Protein AF-A0A4C1UXS0-F1 (afdb_monomer)

Solvent-accessible surface area (backbone atoms only — not comparable to full-atom values): 10116 Å² total; per-residue (Å²): 143,83,84,87,80,88,80,84,86,78,86,83,87,88,88,88,83,85,88,85,91,78,88,80,81,78,73,78,75,72,73,76,76,68,71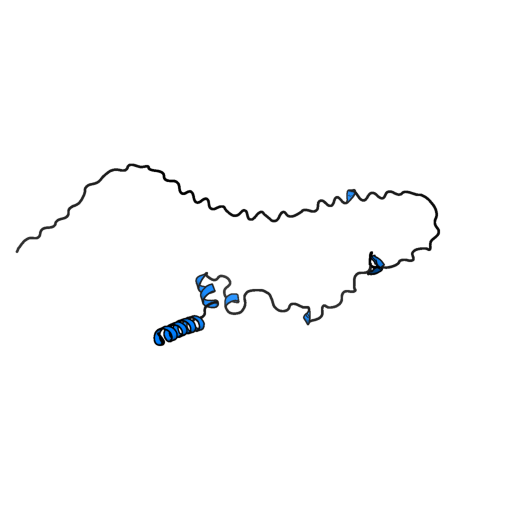,77,74,78,80,75,78,83,75,65,78,81,73,78,66,84,80,84,77,89,77,81,92,76,98,72,72,85,79,75,78,68,61,53,49,75,45,98,86,70,46,78,42,66,70,64,75,79,78,91,66,83,78,54,72,92,77,52,84,80,76,80,88,72,72,61,71,76,62,52,76,45,93,75,67,55,75,66,61,53,46,46,73,76,56,38,68,70,57,54,51,50,52,50,54,56,50,51,58,58,59,75,76,107

Radius of gyration: 40.12 Å; Cα contacts (8 Å, |Δi|>4): 25; chains: 1; bounding box: 80×56×113 Å

Sequence (138 aa):
MKFGIFMTDASDSESEGIEDTAQENILEEVGDISDCESIHSEHNSASEIEESDDSSDAESAEDTSSNSFYGKNRFKWSKTPPHPSRTRQHNIIEERTGLKGPALSKNEMSPVETWELLLTDDIIQLIIFAKDWKIILT

Secondary structure (DSSP, 8-state):
--------------------------------------------GGG--------------------EEE-TTSPEEESSPPP-PPPPGGGS--SPSS--THHHH-SS--HHHHHHHHS-HHHHHHHHHHHHHHHHT-

Foldseek 3Di:
DDDDDDDDDDDDDDDDDDDDDDDPPPPPPPPPPPPPPPPPPPPPPPPPDDPPDDDDDDDDDDPPPPQWDADPVRDTGGVDDPDDDDDDPVRDPPDDPDDDDPRVVDPDDDPVVVVCVVCPPVNVVVVVVVVVVVVVVD

Structure (mmCIF, N/CA/C/O backbone):
data_AF-A0A4C1UXS0-F1
#
_entry.id   AF-A0A4C1UXS0-F1
#
loop_
_atom_site.group_PDB
_atom_site.id
_atom_site.type_symbol
_atom_site.label_atom_id
_atom_site.label_alt_id
_atom_site.label_comp_id
_atom_site.label_asym_id
_atom_site.label_entity_id
_atom_site.label_seq_id
_atom_site.pdbx_PDB_ins_code
_atom_site.Cartn_x
_atom_site.Cartn_y
_atom_site.Cartn_z
_atom_site.occupancy
_atom_site.B_iso_or_equiv
_atom_site.auth_seq_id
_atom_site.auth_comp_id
_atom_site.auth_asym_id
_atom_site.auth_atom_id
_atom_site.pdbx_PDB_model_num
ATOM 1 N N . MET A 1 1 ? -24.865 33.017 71.416 1.00 44.03 1 MET A N 1
ATOM 2 C CA . MET A 1 1 ? -23.693 32.914 72.316 1.00 44.03 1 MET A CA 1
ATOM 3 C C . MET A 1 1 ? -23.417 31.449 72.637 1.00 44.03 1 MET A C 1
ATOM 5 O O . MET A 1 1 ? -24.193 30.891 73.398 1.00 44.03 1 MET A O 1
ATOM 9 N N . LYS A 1 2 ? -22.364 30.853 72.056 1.00 40.53 2 LYS A N 1
ATOM 10 C CA . LYS A 1 2 ? -21.443 29.836 72.630 1.00 40.53 2 LYS A CA 1
ATOM 11 C C . LYS A 1 2 ? -20.502 29.401 71.484 1.00 40.53 2 LYS A C 1
ATOM 13 O O . LYS A 1 2 ? -20.969 28.805 70.527 1.00 40.53 2 LYS A O 1
ATOM 18 N N . PHE A 1 3 ? -19.380 30.104 71.339 1.00 36.97 3 PHE A N 1
ATOM 19 C CA . PHE A 1 3 ? -18.002 29.615 71.529 1.00 36.97 3 PHE A CA 1
ATOM 20 C C . PHE A 1 3 ? -17.574 28.513 70.555 1.00 36.97 3 PHE A C 1
ATOM 22 O O . PHE A 1 3 ? -18.007 27.371 70.662 1.00 36.97 3 PHE A O 1
ATOM 29 N N . GLY A 1 4 ? -16.698 28.900 69.625 1.00 40.00 4 GLY A N 1
ATOM 30 C CA . GLY A 1 4 ? -15.944 27.986 68.783 1.00 40.00 4 GLY A CA 1
ATOM 31 C C . GLY A 1 4 ? -14.753 27.375 69.513 1.00 40.00 4 GLY A C 1
ATOM 32 O O . GLY A 1 4 ? -14.320 27.881 70.547 1.00 40.00 4 GLY A O 1
ATOM 33 N N . ILE A 1 5 ? -14.213 26.318 68.914 1.00 51.06 5 ILE A N 1
ATOM 34 C CA . ILE A 1 5 ? -12.840 25.866 69.110 1.00 51.06 5 ILE A CA 1
ATOM 35 C C . ILE A 1 5 ? -12.311 25.514 67.719 1.00 51.06 5 ILE A C 1
ATOM 37 O O . ILE A 1 5 ? -12.784 24.581 67.075 1.00 51.06 5 ILE A O 1
ATOM 41 N N . PHE A 1 6 ? -11.365 26.328 67.259 1.00 45.00 6 PHE A N 1
ATOM 42 C CA . PHE A 1 6 ? -10.396 25.961 66.240 1.00 45.00 6 PHE A CA 1
ATOM 43 C C . PHE A 1 6 ? -9.445 24.934 66.862 1.00 45.00 6 PHE A C 1
ATOM 45 O O . PHE A 1 6 ? -8.912 25.187 67.940 1.00 45.00 6 PHE A O 1
ATOM 52 N N . MET A 1 7 ? -9.194 23.819 66.183 1.00 48.03 7 MET A N 1
ATOM 53 C CA . MET A 1 7 ? -7.942 23.087 66.357 1.00 48.03 7 MET A CA 1
ATOM 54 C C . MET A 1 7 ? -7.275 22.960 64.996 1.00 48.03 7 MET A C 1
ATOM 56 O O . MET A 1 7 ? -7.528 22.044 64.224 1.00 48.03 7 MET A O 1
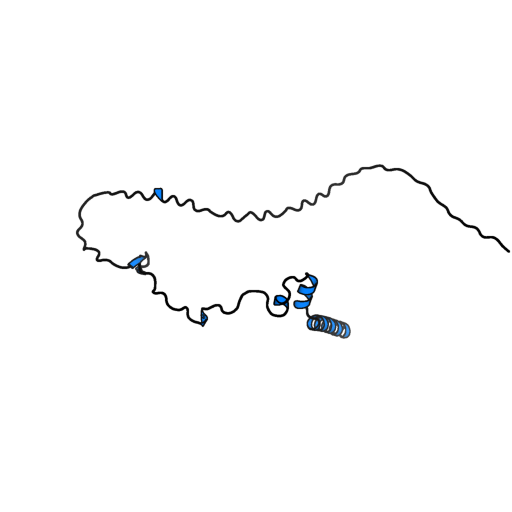ATOM 60 N N . THR A 1 8 ? -6.461 23.967 64.703 1.00 47.84 8 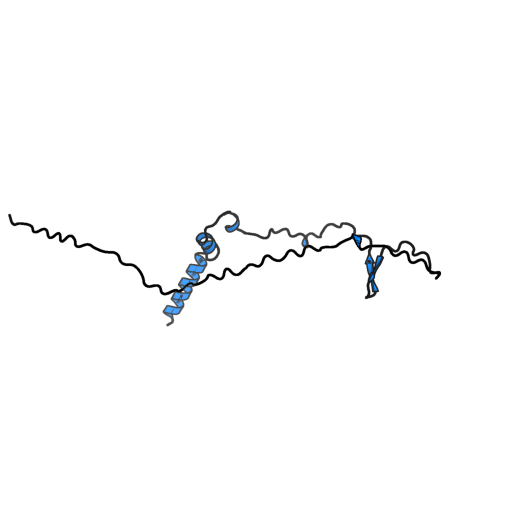THR A N 1
ATOM 61 C CA . THR A 1 8 ? -5.230 23.803 63.940 1.00 47.84 8 THR A CA 1
ATOM 62 C C . THR A 1 8 ? -4.245 23.053 64.828 1.00 47.84 8 THR A C 1
ATOM 64 O O . THR A 1 8 ? -3.895 23.571 65.888 1.00 47.84 8 THR A O 1
ATOM 67 N N . ASP A 1 9 ? -3.796 21.880 64.399 1.00 50.66 9 ASP A N 1
ATOM 68 C CA . ASP A 1 9 ? -2.495 21.364 64.810 1.00 50.66 9 ASP A CA 1
ATOM 69 C C . ASP A 1 9 ? -1.610 21.391 63.569 1.00 50.66 9 ASP A C 1
ATOM 71 O O . ASP A 1 9 ? -1.881 20.735 62.562 1.00 50.66 9 ASP A O 1
ATOM 75 N N . ALA A 1 10 ? -0.649 22.302 63.610 1.00 55.66 10 ALA A N 1
ATOM 76 C CA . ALA A 1 10 ? 0.395 22.452 62.624 1.00 55.66 10 ALA A CA 1
ATOM 77 C C . ALA A 1 10 ? 1.695 21.970 63.263 1.00 55.66 10 ALA A C 1
ATOM 79 O O . ALA A 1 10 ? 1.944 22.279 64.425 1.00 55.66 10 ALA A O 1
ATOM 80 N N . SER A 1 11 ? 2.528 21.351 62.426 1.00 51.41 11 SER A N 1
ATOM 81 C CA . SER A 1 11 ? 3.964 21.120 62.612 1.00 51.41 11 SER A CA 1
ATOM 82 C C . SER A 1 11 ? 4.398 20.104 63.669 1.00 51.41 11 SER A C 1
ATOM 84 O O . SER A 1 11 ? 4.343 20.374 64.861 1.00 51.41 11 SER A O 1
ATOM 86 N N . ASP A 1 12 ? 5.093 19.062 63.200 1.00 51.00 12 ASP A N 1
ATOM 87 C CA . ASP A 1 12 ? 6.548 19.100 63.374 1.00 51.00 12 ASP A CA 1
ATOM 88 C C . ASP A 1 12 ? 7.298 18.528 62.157 1.00 51.00 12 ASP A C 1
ATOM 90 O O . ASP A 1 12 ? 6.910 17.516 61.572 1.00 51.00 12 ASP A O 1
ATOM 94 N N . SER A 1 13 ? 8.329 19.267 61.763 1.00 56.66 13 SER A N 1
ATOM 95 C CA . SER A 1 13 ? 9.370 18.947 60.774 1.00 56.66 13 SER A CA 1
ATOM 96 C C . SER A 1 13 ? 10.383 18.009 61.486 1.00 56.66 13 SER A C 1
ATOM 98 O O . SER A 1 13 ? 10.317 17.884 62.696 1.00 56.66 13 SER A O 1
ATOM 100 N N . GLU A 1 14 ? 11.297 17.220 60.912 1.00 41.88 14 GLU A N 1
ATOM 101 C CA . GLU A 1 14 ? 12.403 17.550 60.014 1.00 41.88 14 GLU A CA 1
ATOM 102 C C . GLU A 1 14 ? 13.306 16.306 59.766 1.00 41.88 14 GLU A C 1
ATOM 104 O O . GLU A 1 14 ? 13.419 15.414 60.607 1.00 41.88 14 GLU A O 1
ATOM 109 N N . SER A 1 15 ? 14.044 16.356 58.649 1.00 54.81 15 SER A N 1
ATOM 110 C CA . SER A 1 15 ? 15.391 15.800 58.387 1.00 54.81 15 SER A CA 1
ATOM 111 C C . SER A 1 15 ? 15.563 14.622 57.403 1.00 54.81 15 SER A C 1
ATOM 113 O O . SER A 1 15 ? 15.027 13.526 57.536 1.00 54.81 15 SER A O 1
ATOM 115 N N . GLU A 1 16 ? 16.371 14.959 56.395 1.00 52.00 16 GLU A N 1
ATOM 116 C CA . GLU A 1 16 ? 16.938 14.225 55.263 1.00 52.00 16 GLU A CA 1
ATOM 117 C C . GLU A 1 16 ? 17.968 13.159 55.681 1.00 52.00 16 GLU A C 1
ATOM 119 O O . GLU A 1 16 ? 18.695 13.348 56.658 1.00 52.00 16 GLU A O 1
ATOM 124 N N . GLY A 1 17 ? 18.125 12.093 54.883 1.00 37.06 17 GLY A N 1
ATOM 125 C CA . GLY A 1 17 ? 19.168 11.085 55.117 1.00 37.06 17 GLY A CA 1
ATOM 126 C C . GLY A 1 17 ? 19.156 9.883 54.168 1.00 37.06 17 GLY A C 1
ATOM 127 O O . GLY A 1 17 ? 18.782 8.790 54.565 1.00 37.06 17 GLY A O 1
ATOM 128 N N . ILE A 1 18 ? 19.542 10.148 52.921 1.00 48.75 18 ILE A N 1
ATOM 129 C CA . ILE A 1 18 ? 20.125 9.303 51.856 1.00 48.75 18 ILE A CA 1
ATOM 130 C C . ILE A 1 18 ? 20.552 7.847 52.175 1.00 48.75 18 ILE A C 1
ATOM 132 O O . ILE A 1 18 ? 21.203 7.580 53.180 1.00 48.75 18 ILE A O 1
ATOM 136 N N . GLU A 1 19 ? 20.361 7.014 51.138 1.00 43.66 19 GLU A N 1
ATOM 137 C CA . GLU A 1 19 ? 21.187 5.866 50.704 1.00 43.66 19 GLU A CA 1
ATOM 138 C C . GLU A 1 19 ? 20.799 4.462 51.215 1.00 43.66 19 GLU A C 1
ATOM 140 O O . GLU A 1 19 ? 21.225 4.021 52.274 1.00 43.66 19 GLU A O 1
ATOM 145 N N . ASP A 1 20 ? 20.079 3.702 50.375 1.00 40.88 20 ASP A N 1
ATOM 146 C CA . ASP A 1 20 ? 20.573 2.365 50.025 1.00 40.88 20 ASP A CA 1
ATOM 147 C C . ASP A 1 20 ? 20.205 1.976 48.582 1.00 40.88 20 ASP A C 1
ATOM 149 O O . ASP A 1 20 ? 19.050 1.939 48.153 1.00 40.88 20 ASP A O 1
ATOM 153 N N . THR A 1 21 ? 21.267 1.748 47.830 1.00 48.84 21 THR A N 1
ATOM 154 C CA . THR A 1 21 ? 21.370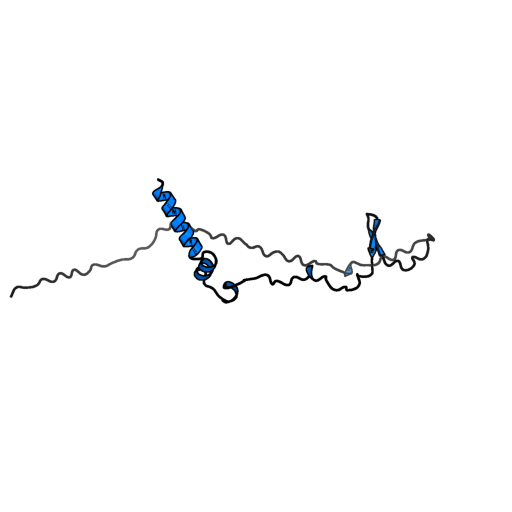 1.266 46.460 1.00 48.84 21 THR A CA 1
ATOM 155 C C . THR A 1 21 ? 20.966 -0.203 46.338 1.00 48.84 21 THR A C 1
ATOM 157 O O . THR A 1 21 ? 21.677 -1.084 46.811 1.00 48.84 21 THR A O 1
ATOM 160 N N . ALA A 1 22 ? 19.925 -0.496 45.561 1.00 45.59 22 ALA A N 1
ATOM 161 C CA . ALA A 1 22 ? 19.759 -1.795 44.914 1.00 45.59 22 ALA A CA 1
ATOM 162 C C . ALA A 1 22 ? 19.520 -1.555 43.424 1.00 45.59 22 ALA A C 1
ATOM 164 O O . ALA A 1 22 ? 18.587 -0.876 43.008 1.00 45.59 22 ALA A O 1
ATOM 165 N N . GLN A 1 23 ? 20.479 -2.035 42.648 1.00 52.59 23 GLN A N 1
ATOM 166 C CA . GLN A 1 23 ? 20.684 -1.750 41.246 1.00 52.59 23 GLN A CA 1
ATOM 167 C C . GLN A 1 23 ? 19.794 -2.666 40.418 1.00 52.59 23 GLN A C 1
ATOM 169 O O . GLN A 1 23 ? 20.004 -3.874 40.413 1.00 52.59 23 GLN A O 1
ATOM 174 N N . GLU A 1 24 ? 18.871 -2.091 39.660 1.00 43.91 24 GLU A N 1
ATOM 175 C CA . GLU A 1 24 ? 18.212 -2.783 38.553 1.00 43.91 24 GLU A CA 1
ATOM 176 C C . GLU A 1 24 ? 18.377 -1.907 37.317 1.00 43.91 24 GLU A C 1
ATOM 178 O O . GLU A 1 24 ? 17.473 -1.235 36.829 1.00 43.91 24 GLU A O 1
ATOM 183 N N . ASN A 1 25 ? 19.635 -1.859 36.881 1.00 50.91 25 ASN A N 1
ATOM 184 C CA . ASN A 1 25 ? 20.078 -1.269 35.632 1.00 50.91 25 ASN A CA 1
ATOM 185 C C . ASN A 1 25 ? 19.529 -2.157 34.502 1.00 50.91 25 ASN A C 1
ATOM 187 O O . ASN A 1 25 ? 20.215 -3.063 34.027 1.00 50.91 25 ASN A O 1
ATOM 191 N N . ILE A 1 26 ? 18.268 -1.958 34.109 1.00 52.25 26 ILE A N 1
ATOM 192 C CA . ILE A 1 26 ? 17.771 -2.488 32.837 1.00 52.25 26 ILE A CA 1
ATOM 193 C C . ILE A 1 26 ? 18.426 -1.629 31.762 1.00 52.25 26 ILE A C 1
ATOM 195 O O . ILE A 1 26 ? 17.934 -0.578 31.363 1.00 52.25 26 ILE A O 1
ATOM 199 N N . LEU A 1 27 ? 19.620 -2.076 31.388 1.00 50.09 27 LEU A N 1
ATOM 200 C CA . LEU A 1 27 ? 20.316 -1.708 30.177 1.00 50.09 27 LEU A CA 1
ATOM 201 C C . LEU A 1 27 ? 19.332 -1.959 29.028 1.00 50.09 27 LEU A C 1
ATOM 203 O O . LEU A 1 27 ? 19.095 -3.109 28.661 1.00 50.09 27 LEU A O 1
ATOM 207 N N . GLU A 1 28 ? 18.716 -0.902 28.495 1.00 57.84 28 GLU A N 1
ATOM 208 C CA . GLU A 1 28 ? 18.176 -0.969 27.143 1.00 57.84 28 GLU A CA 1
ATOM 209 C C . GLU A 1 28 ? 19.380 -1.219 26.238 1.00 57.84 28 GLU A C 1
ATOM 211 O O . GLU A 1 28 ? 20.138 -0.315 25.885 1.00 57.84 28 GLU A O 1
ATOM 216 N N . GLU A 1 29 ? 19.597 -2.495 25.938 1.00 55.47 29 GLU A N 1
ATOM 217 C CA . GLU A 1 29 ? 20.338 -2.937 24.775 1.00 55.47 29 GLU A CA 1
ATOM 218 C C . GLU A 1 29 ? 19.597 -2.350 23.574 1.00 55.47 29 GLU A C 1
ATOM 220 O O . GLU A 1 29 ? 18.657 -2.930 23.031 1.00 55.47 29 GLU A O 1
ATOM 225 N N . VAL A 1 30 ? 19.972 -1.117 23.228 1.00 58.62 30 VAL A N 1
ATOM 226 C CA . VAL A 1 30 ? 19.781 -0.550 21.903 1.00 58.62 30 VAL A CA 1
ATOM 227 C C . VAL A 1 30 ? 20.347 -1.587 20.956 1.00 58.62 30 VAL A C 1
ATOM 229 O O . VAL A 1 30 ? 21.561 -1.719 20.821 1.00 58.62 30 VAL A O 1
ATOM 232 N N . GLY A 1 31 ? 19.444 -2.385 20.387 1.00 52.25 31 GLY A N 1
ATOM 233 C CA . GLY A 1 31 ? 19.754 -3.270 19.289 1.00 52.25 31 GLY A CA 1
ATOM 234 C C . GLY A 1 31 ? 20.430 -2.411 18.243 1.00 52.25 31 GLY A C 1
ATOM 235 O O . GLY A 1 31 ? 19.789 -1.552 17.637 1.00 52.25 31 GLY A O 1
ATOM 236 N N . ASP A 1 32 ? 21.738 -2.601 18.139 1.00 56.91 32 ASP A N 1
ATOM 237 C CA . ASP A 1 32 ? 22.594 -2.023 17.130 1.00 56.91 32 ASP A CA 1
ATOM 238 C C . ASP A 1 32 ? 21.950 -2.382 15.793 1.00 56.91 32 ASP A C 1
ATOM 240 O O . ASP A 1 32 ? 22.025 -3.522 15.324 1.00 56.91 32 ASP A O 1
ATOM 244 N N . ILE A 1 33 ? 21.210 -1.434 15.215 1.00 63.34 33 ILE A N 1
ATOM 245 C CA . ILE A 1 33 ? 20.845 -1.483 13.808 1.00 63.34 33 ILE A CA 1
ATOM 246 C C . ILE A 1 33 ? 22.142 -1.231 13.059 1.00 63.34 33 ILE A C 1
ATOM 248 O O . ILE A 1 33 ? 22.371 -0.140 12.554 1.00 63.34 33 ILE A O 1
ATOM 252 N N . SER A 1 34 ? 22.999 -2.254 13.078 1.00 63.84 34 SER A N 1
ATOM 253 C CA . SER A 1 34 ? 24.261 -2.321 12.374 1.00 63.84 34 SER A CA 1
ATOM 254 C C . SER A 1 34 ? 23.977 -1.832 10.969 1.00 63.84 34 SER A C 1
ATOM 256 O O . SER A 1 34 ? 23.247 -2.480 10.207 1.00 63.84 34 SER A O 1
ATOM 258 N N . ASP A 1 35 ? 24.451 -0.614 10.704 1.00 63.72 35 ASP A N 1
ATOM 259 C CA . ASP A 1 35 ? 24.352 0.035 9.416 1.00 63.72 35 ASP A CA 1
ATOM 260 C C . ASP A 1 35 ? 24.764 -1.009 8.388 1.00 63.72 35 ASP A C 1
ATOM 262 O O . ASP A 1 35 ? 25.876 -1.533 8.443 1.00 63.72 35 ASP A O 1
ATOM 266 N N . CYS A 1 36 ? 23.824 -1.374 7.513 1.00 63.81 36 CYS A N 1
ATOM 267 C CA . CYS A 1 36 ? 24.075 -2.235 6.371 1.00 63.81 36 CYS A CA 1
ATOM 268 C C . CYS A 1 36 ? 25.352 -1.727 5.709 1.00 63.81 36 CYS A C 1
ATOM 270 O O . CYS A 1 36 ? 25.320 -0.678 5.061 1.00 63.81 36 CYS A O 1
ATOM 272 N N . GLU A 1 37 ? 26.465 -2.435 5.911 1.00 65.75 37 GLU A N 1
ATOM 273 C CA . GLU A 1 37 ? 27.748 -2.005 5.389 1.00 65.75 37 GLU A CA 1
ATOM 274 C C . GLU A 1 37 ? 27.583 -1.850 3.878 1.00 65.75 37 GLU A C 1
ATOM 276 O O . GLU A 1 37 ? 27.332 -2.812 3.146 1.00 65.75 37 GLU A O 1
ATOM 281 N N . SER A 1 38 ? 27.633 -0.600 3.411 1.00 69.31 38 SER A N 1
ATOM 282 C CA . SER A 1 38 ? 27.704 -0.295 1.993 1.00 69.31 38 SER A CA 1
ATOM 283 C C . SER A 1 38 ? 29.018 -0.888 1.522 1.00 69.31 38 SER A C 1
ATOM 285 O O . SER A 1 38 ? 30.080 -0.297 1.721 1.00 69.31 38 SER A O 1
ATOM 287 N N . ILE A 1 39 ? 28.951 -2.088 0.945 1.00 69.38 39 ILE A N 1
ATOM 288 C CA . ILE A 1 39 ? 30.075 -2.706 0.256 1.00 69.38 39 ILE A CA 1
ATOM 289 C C . ILE A 1 39 ? 30.430 -1.822 -0.940 1.00 69.38 39 ILE A C 1
ATOM 291 O O . ILE A 1 39 ? 29.960 -2.004 -2.063 1.00 69.38 39 ILE A O 1
ATOM 295 N N . HIS A 1 40 ? 31.257 -0.812 -0.687 1.00 70.31 40 HIS A N 1
ATOM 296 C CA . HIS A 1 40 ? 31.935 -0.069 -1.726 1.00 70.31 40 HIS A CA 1
ATOM 297 C C . HIS A 1 40 ? 32.844 -1.061 -2.443 1.00 70.31 40 HIS A C 1
ATOM 299 O O . HIS A 1 40 ? 33.890 -1.455 -1.940 1.00 70.31 40 HIS A O 1
ATOM 305 N N . SER A 1 41 ? 32.395 -1.519 -3.609 1.00 70.12 41 SER A N 1
ATOM 306 C CA . SER A 1 41 ? 33.205 -2.332 -4.502 1.00 70.12 41 SER A CA 1
ATOM 307 C C . SER A 1 41 ? 34.443 -1.525 -4.887 1.00 70.12 41 SER A C 1
ATOM 309 O O . SER A 1 41 ? 34.363 -0.644 -5.743 1.00 70.12 41 SER A O 1
ATOM 311 N N . GLU A 1 42 ? 35.589 -1.843 -4.288 1.00 69.12 42 GLU A N 1
ATOM 312 C CA . GLU A 1 42 ? 36.909 -1.362 -4.702 1.00 69.12 42 GLU A CA 1
ATOM 313 C C . GLU A 1 42 ? 37.311 -2.049 -6.014 1.00 69.12 42 GLU A C 1
ATOM 315 O O . GLU A 1 42 ? 38.259 -2.828 -6.094 1.00 69.12 42 GLU A O 1
ATOM 320 N N . HIS A 1 43 ? 36.539 -1.814 -7.075 1.00 74.56 43 HIS A N 1
ATOM 321 C CA . HIS A 1 43 ? 36.920 -2.270 -8.398 1.00 74.56 43 HIS A CA 1
ATOM 322 C C . HIS A 1 43 ? 38.074 -1.383 -8.876 1.00 74.56 43 HIS A C 1
ATOM 324 O O . HIS A 1 43 ? 37.867 -0.285 -9.388 1.00 74.56 43 HIS A O 1
ATOM 330 N N . ASN A 1 44 ? 39.306 -1.853 -8.685 1.00 71.50 44 ASN A N 1
ATOM 331 C CA . ASN A 1 44 ? 40.482 -1.219 -9.257 1.00 71.50 44 ASN A CA 1
ATOM 332 C C . ASN A 1 44 ? 40.601 -1.597 -10.743 1.00 71.50 44 ASN A C 1
ATOM 334 O O 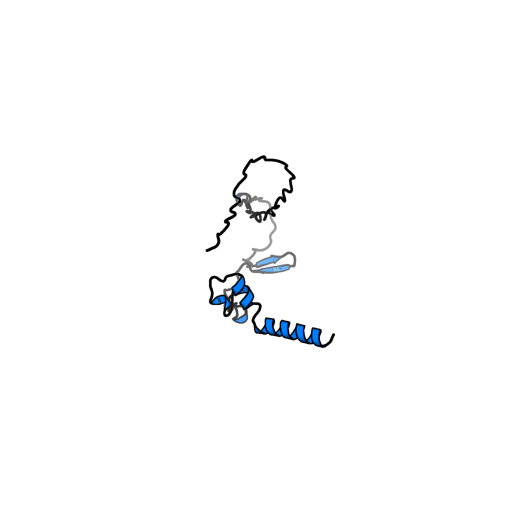. ASN A 1 44 ? 41.215 -2.607 -11.088 1.00 71.50 44 ASN A O 1
ATOM 338 N N . SER A 1 45 ? 40.029 -0.773 -11.625 1.00 65.00 45 SER A N 1
ATOM 339 C CA . SER A 1 45 ? 40.118 -0.939 -13.086 1.00 65.00 45 SER A CA 1
ATOM 340 C C . SER A 1 45 ? 41.548 -0.858 -13.643 1.00 65.00 45 SER A C 1
ATOM 342 O O . SER A 1 45 ? 41.748 -1.069 -14.831 1.00 65.00 45 SER A O 1
ATOM 344 N N . ALA A 1 46 ? 42.561 -0.562 -12.820 1.00 65.94 46 ALA A N 1
ATOM 345 C CA . ALA A 1 46 ? 43.951 -0.506 -13.265 1.00 65.94 46 ALA A CA 1
ATOM 346 C C . ALA A 1 46 ? 44.614 -1.887 -13.429 1.00 65.94 46 ALA A C 1
ATOM 348 O O . ALA A 1 46 ? 45.734 -1.950 -13.927 1.00 65.94 46 ALA A O 1
ATOM 349 N N . SER A 1 47 ? 43.969 -2.984 -13.007 1.00 59.66 47 SER A N 1
ATOM 350 C CA . SER A 1 47 ? 44.539 -4.335 -13.151 1.00 59.66 47 SER A CA 1
ATOM 351 C C . SER A 1 47 ? 44.250 -4.989 -14.508 1.00 59.66 47 SER A C 1
ATOM 353 O O . SER A 1 47 ? 44.702 -6.110 -14.744 1.00 59.66 47 SER A O 1
ATOM 355 N N . GLU A 1 48 ? 43.526 -4.310 -15.401 1.00 59.16 48 GLU A N 1
ATOM 356 C CA . GLU A 1 48 ? 43.321 -4.740 -16.787 1.00 59.16 48 GLU A CA 1
ATOM 357 C C . GLU A 1 48 ? 44.563 -4.379 -17.615 1.00 59.16 48 GLU A C 1
ATOM 359 O O . GLU A 1 48 ? 44.555 -3.466 -18.438 1.00 59.16 48 GLU A O 1
ATOM 364 N N . ILE A 1 49 ? 45.682 -5.050 -17.335 1.00 62.06 49 ILE A N 1
ATOM 365 C CA . ILE A 1 49 ? 46.847 -5.007 -18.213 1.00 62.06 49 ILE A CA 1
ATOM 366 C C . ILE A 1 49 ? 46.678 -6.075 -19.290 1.00 62.06 49 ILE A C 1
ATOM 368 O O . ILE A 1 49 ? 46.558 -7.263 -18.997 1.00 62.06 49 ILE A O 1
ATOM 372 N N . GLU A 1 50 ? 46.638 -5.632 -20.543 1.00 62.12 50 GLU A N 1
ATOM 373 C CA . GLU A 1 50 ? 46.711 -6.519 -21.696 1.00 62.12 50 GLU A CA 1
ATOM 374 C C . GLU A 1 50 ? 48.119 -7.115 -21.766 1.00 62.12 50 GLU A C 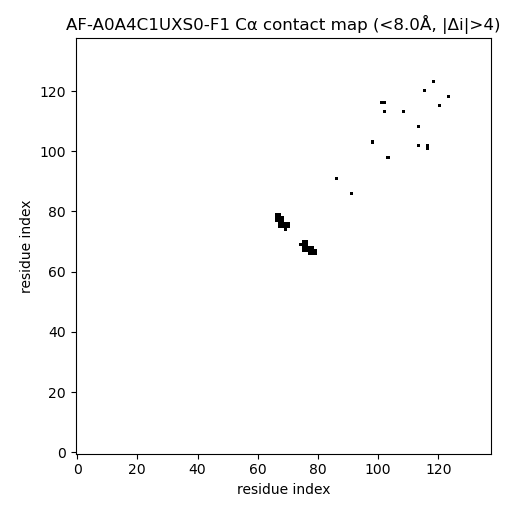1
ATOM 376 O O . GLU A 1 50 ? 49.088 -6.447 -22.137 1.00 62.12 50 GLU A O 1
ATOM 381 N N . GLU A 1 51 ? 48.238 -8.384 -21.386 1.00 52.69 51 GLU A N 1
ATOM 382 C CA . GLU A 1 51 ? 49.389 -9.197 -21.750 1.00 52.69 51 GLU A CA 1
ATOM 383 C C . GLU A 1 51 ? 49.237 -9.575 -23.227 1.00 52.69 51 GLU A C 1
ATOM 385 O O . GLU A 1 51 ? 48.573 -10.540 -23.600 1.00 52.69 51 GLU A O 1
ATOM 390 N N . SER A 1 52 ? 49.823 -8.739 -24.083 1.00 62.00 52 SER A N 1
ATOM 391 C CA . SER A 1 52 ? 50.144 -9.084 -25.463 1.00 62.00 52 SER A CA 1
ATOM 392 C C . SER A 1 52 ? 51.196 -10.196 -25.446 1.00 62.00 52 SER A C 1
ATOM 394 O O . SER A 1 52 ? 52.393 -9.906 -25.507 1.00 62.00 52 SER A O 1
ATOM 396 N N . ASP A 1 53 ? 50.757 -11.452 -25.373 1.00 49.16 53 ASP A N 1
ATOM 397 C CA . ASP A 1 53 ? 51.598 -12.599 -25.713 1.00 49.16 53 ASP A CA 1
ATOM 398 C C . ASP A 1 53 ? 51.371 -12.971 -27.184 1.00 49.16 53 ASP A C 1
ATOM 400 O O . ASP A 1 53 ? 50.375 -13.583 -27.578 1.00 49.16 53 ASP A O 1
ATOM 404 N N . ASP A 1 54 ? 52.297 -12.500 -28.012 1.00 60.25 54 ASP A N 1
ATOM 405 C CA . ASP A 1 54 ? 52.470 -12.905 -29.399 1.00 60.25 54 ASP A CA 1
ATOM 406 C C . ASP A 1 54 ? 53.067 -14.317 -29.429 1.00 60.25 54 ASP A C 1
ATOM 408 O O . ASP A 1 54 ? 54.270 -14.491 -29.229 1.00 60.25 54 ASP A O 1
ATOM 412 N N . SER A 1 55 ? 52.250 -15.336 -29.717 1.00 49.88 55 SER A N 1
ATOM 413 C CA . SER A 1 55 ? 52.774 -16.526 -30.392 1.00 49.88 55 SER A CA 1
ATOM 414 C C . SER A 1 55 ? 51.742 -17.302 -31.226 1.00 49.88 55 SER A C 1
ATOM 416 O O . SER A 1 55 ? 50.846 -17.984 -30.736 1.00 49.88 55 SER A O 1
ATOM 418 N N . SER A 1 56 ? 52.003 -17.262 -32.535 1.00 48.19 56 SER A N 1
ATOM 419 C CA . SER A 1 56 ? 51.848 -18.333 -33.532 1.00 48.19 56 SER A CA 1
ATOM 420 C C . SER A 1 56 ? 50.457 -18.887 -33.882 1.00 48.19 56 SER A C 1
ATOM 422 O O . SER A 1 56 ? 49.902 -19.742 -33.201 1.00 48.19 56 SER A O 1
ATOM 424 N N . ASP A 1 57 ? 50.019 -18.482 -35.078 1.00 51.38 57 ASP A N 1
ATOM 425 C CA . ASP A 1 57 ? 49.584 -19.344 -36.192 1.00 51.38 57 ASP A CA 1
ATOM 426 C C . ASP A 1 57 ? 48.574 -20.469 -35.892 1.00 51.38 57 ASP A C 1
ATOM 428 O O . ASP A 1 57 ? 48.926 -21.622 -35.639 1.00 51.38 57 ASP A O 1
ATOM 432 N N . ALA A 1 58 ? 47.291 -20.133 -36.046 1.00 43.53 58 ALA A N 1
ATOM 433 C CA . ALA A 1 58 ? 46.280 -21.067 -36.524 1.00 43.53 58 ALA A CA 1
ATOM 434 C C . ALA A 1 58 ? 45.184 -20.301 -37.281 1.00 43.53 58 ALA A C 1
ATOM 436 O O . ALA A 1 58 ? 44.262 -19.734 -36.696 1.00 43.53 58 ALA A O 1
ATOM 437 N N . GLU A 1 59 ? 45.314 -20.300 -38.605 1.00 53.47 59 GLU A N 1
ATOM 438 C CA . GLU A 1 59 ? 44.283 -20.011 -39.605 1.00 53.47 59 GLU A CA 1
ATOM 439 C C . GLU A 1 59 ? 42.871 -20.442 -39.152 1.00 53.47 59 GLU A C 1
ATOM 441 O O . GLU A 1 59 ? 42.511 -21.620 -39.208 1.00 53.47 59 GLU A O 1
ATOM 446 N N . SER A 1 60 ? 42.027 -19.497 -38.734 1.00 51.94 60 SER A N 1
ATOM 447 C CA . SER A 1 60 ? 40.586 -19.737 -38.634 1.00 51.94 60 SER A CA 1
ATOM 448 C C . SER A 1 60 ? 39.815 -18.435 -38.790 1.00 51.94 60 SER A C 1
ATOM 450 O O . SER A 1 60 ? 39.479 -17.791 -37.804 1.00 51.94 60 SER A O 1
ATOM 452 N N . ALA A 1 61 ? 39.534 -18.121 -40.057 1.00 50.72 61 ALA A N 1
ATOM 453 C CA . ALA A 1 61 ? 38.445 -17.294 -40.573 1.00 50.72 61 ALA A CA 1
ATOM 454 C C . ALA A 1 61 ? 38.148 -15.998 -39.805 1.00 50.72 61 ALA A C 1
ATOM 456 O O . ALA A 1 61 ? 37.578 -16.027 -38.719 1.00 50.72 61 ALA A O 1
ATOM 457 N N . GLU A 1 62 ? 38.441 -14.868 -40.454 1.00 51.41 62 GLU A N 1
ATOM 458 C CA . GLU A 1 62 ? 37.994 -13.532 -40.062 1.00 51.41 62 GLU A CA 1
ATOM 459 C C . GLU A 1 62 ? 36.607 -13.559 -39.413 1.00 51.41 62 GLU A C 1
ATOM 461 O O . GLU A 1 62 ? 35.587 -13.780 -40.078 1.00 51.41 62 GLU A O 1
ATOM 466 N N . ASP A 1 63 ? 36.594 -13.362 -38.095 1.00 56.97 63 ASP A N 1
ATOM 467 C CA . ASP A 1 63 ? 35.397 -13.368 -37.271 1.00 56.97 63 ASP A CA 1
ATOM 468 C C . ASP A 1 63 ? 34.597 -12.117 -37.642 1.00 56.97 63 ASP A C 1
ATOM 470 O O . ASP A 1 63 ? 34.789 -11.010 -37.131 1.00 56.97 63 ASP A O 1
ATOM 474 N N . THR A 1 64 ? 33.772 -12.275 -38.672 1.00 59.28 64 THR A N 1
ATOM 475 C CA . THR A 1 64 ? 33.044 -11.199 -39.324 1.00 59.28 64 THR A CA 1
ATOM 476 C C . THR A 1 64 ? 31.994 -10.700 -38.339 1.00 59.28 64 THR A C 1
ATOM 478 O O . THR A 1 64 ? 30.902 -11.253 -38.244 1.00 59.28 64 THR A O 1
ATOM 481 N N . SER A 1 65 ? 32.370 -9.694 -37.544 1.00 66.75 65 SER A N 1
ATOM 482 C CA . SER A 1 65 ? 31.502 -8.785 -36.783 1.00 66.75 65 SER A CA 1
ATOM 483 C C . SER A 1 65 ? 30.286 -9.430 -36.102 1.00 66.75 65 SER A C 1
ATOM 485 O O . SER A 1 65 ? 29.191 -8.859 -36.070 1.00 66.75 65 SER A O 1
ATOM 487 N N . SER A 1 66 ? 30.444 -10.625 -35.526 1.00 75.31 66 SER A N 1
ATOM 488 C CA . SER A 1 66 ? 29.310 -11.317 -34.926 1.00 75.31 66 SER A CA 1
ATOM 489 C C . SER A 1 66 ? 28.780 -10.500 -33.734 1.00 75.31 66 SER A C 1
ATOM 491 O O . SER A 1 66 ? 29.452 -10.257 -32.727 1.00 75.31 66 SER A O 1
ATOM 493 N N . ASN A 1 67 ? 27.544 -10.010 -33.859 1.00 87.75 67 ASN A N 1
ATOM 494 C CA . ASN A 1 67 ? 26.900 -9.102 -32.904 1.00 87.75 67 ASN A CA 1
ATOM 495 C C . ASN A 1 67 ? 26.356 -9.847 -31.666 1.00 87.75 67 ASN A C 1
ATOM 497 O O . ASN A 1 67 ? 25.285 -9.534 -31.144 1.00 87.75 67 ASN A O 1
ATOM 501 N N . SER A 1 68 ? 27.043 -10.902 -31.231 1.00 93.25 68 SER A N 1
ATOM 502 C CA . SER A 1 68 ? 26.560 -11.796 -30.183 1.00 93.25 68 SER A CA 1
ATOM 503 C C . SER A 1 68 ? 27.679 -12.501 -29.427 1.00 93.25 68 SER A C 1
ATOM 505 O O . SER A 1 68 ? 28.753 -12.707 -29.978 1.00 93.25 68 SER A O 1
ATOM 507 N N . PHE A 1 69 ? 27.387 -12.927 -28.201 1.00 92.50 69 PHE A N 1
ATOM 508 C CA . PHE A 1 69 ? 28.227 -13.797 -27.379 1.00 92.50 69 PHE A CA 1
ATOM 509 C C . PHE A 1 69 ? 27.548 -15.154 -27.169 1.00 92.50 69 PHE A C 1
ATOM 511 O O . PHE A 1 69 ? 26.319 -15.234 -27.132 1.00 92.50 69 PHE A O 1
ATOM 518 N N . TYR A 1 70 ? 28.328 -16.218 -26.978 1.00 94.44 70 TYR A N 1
ATOM 519 C CA . TYR A 1 70 ? 27.806 -17.530 -26.588 1.00 94.44 70 TYR A CA 1
ATOM 520 C C . TYR A 1 70 ? 28.096 -17.806 -25.111 1.00 94.44 70 TYR A C 1
ATOM 522 O O . TYR A 1 70 ? 29.231 -17.712 -24.659 1.00 94.44 70 TYR A O 1
ATOM 530 N N . GLY A 1 71 ? 27.059 -18.158 -24.351 1.00 93.06 71 GLY A N 1
ATOM 531 C CA . GLY A 1 71 ? 27.186 -18.606 -22.967 1.00 93.06 71 GLY A CA 1
ATOM 532 C C . GLY A 1 71 ? 27.537 -20.093 -22.866 1.00 93.06 71 GLY A C 1
ATOM 533 O O . GLY A 1 71 ? 27.363 -20.853 -23.817 1.00 93.06 71 GLY A O 1
ATOM 534 N N . LYS A 1 72 ? 27.940 -20.538 -21.671 1.00 92.75 72 LYS A N 1
ATOM 535 C CA . LYS A 1 72 ? 28.308 -21.941 -21.378 1.00 92.75 72 LYS A CA 1
ATOM 536 C C . LYS A 1 72 ? 27.211 -22.957 -21.744 1.00 92.75 72 LYS A C 1
ATOM 538 O O . LYS A 1 72 ? 27.510 -24.056 -22.192 1.00 92.75 72 LYS A O 1
ATOM 543 N N . ASN A 1 73 ? 25.939 -22.557 -21.658 1.00 94.19 73 ASN A N 1
ATOM 544 C CA . ASN A 1 73 ? 24.781 -23.372 -22.057 1.00 94.19 73 ASN A CA 1
ATOM 545 C C . ASN A 1 73 ? 24.462 -23.296 -23.566 1.00 94.19 73 ASN A C 1
ATOM 547 O O . ASN A 1 73 ? 23.351 -23.625 -23.976 1.00 94.19 73 ASN A O 1
ATOM 551 N N . ARG A 1 74 ? 25.396 -22.804 -24.395 1.00 89.50 74 ARG A N 1
ATOM 552 C CA . ARG A 1 74 ? 25.206 -22.470 -25.823 1.00 89.50 74 ARG A CA 1
ATOM 553 C C . ARG A 1 74 ? 24.095 -21.447 -26.089 1.00 89.50 74 ARG A C 1
ATOM 555 O O . ARG A 1 74 ? 23.605 -21.329 -27.209 1.00 89.50 74 ARG A O 1
ATOM 562 N N . PHE A 1 75 ? 23.706 -20.687 -25.067 1.00 94.44 75 PHE A N 1
ATOM 563 C CA . PHE A 1 75 ? 22.757 -19.590 -25.215 1.00 94.44 75 PHE A CA 1
ATOM 564 C C . PHE A 1 75 ? 23.425 -18.418 -25.938 1.00 94.44 75 PHE A C 1
ATOM 566 O O . PHE A 1 75 ? 24.540 -18.038 -25.583 1.00 94.44 75 PHE A O 1
ATOM 573 N N . LYS A 1 76 ? 22.750 -17.844 -26.935 1.00 94.19 76 LYS A N 1
ATOM 574 C CA . LYS A 1 76 ? 23.262 -16.725 -27.732 1.00 94.19 76 LYS A CA 1
ATOM 575 C C . LYS A 1 76 ? 22.747 -15.400 -27.165 1.00 94.19 76 LYS A C 1
ATOM 577 O O . LYS A 1 76 ? 21.546 -15.152 -27.167 1.00 94.19 76 LYS A O 1
ATOM 582 N N . TRP A 1 77 ? 23.654 -14.548 -26.709 1.00 93.50 77 TRP A N 1
ATOM 583 C CA . TRP A 1 77 ? 23.379 -13.210 -26.183 1.00 93.50 77 TRP A CA 1
ATOM 584 C C . TRP A 1 77 ? 23.654 -12.170 -27.267 1.00 93.50 77 TRP A C 1
ATOM 586 O O . TRP A 1 77 ? 24.680 -12.256 -27.927 1.00 93.50 77 TRP A O 1
ATOM 596 N N . SER A 1 78 ? 22.772 -11.193 -27.469 1.00 92.88 78 SER A N 1
ATOM 597 C CA . SER A 1 78 ? 23.020 -10.075 -28.396 1.00 92.88 78 SER A CA 1
ATOM 598 C C . SER A 1 78 ? 23.949 -9.041 -27.754 1.00 92.88 78 SER A C 1
ATOM 600 O O . SER A 1 78 ? 23.756 -8.694 -26.593 1.00 92.88 78 SER A O 1
ATOM 602 N N . LYS A 1 79 ? 24.919 -8.518 -28.514 1.00 92.44 79 LYS A N 1
ATOM 603 C CA . LYS A 1 79 ? 25.725 -7.336 -28.143 1.00 92.44 79 LYS A CA 1
ATOM 604 C C . LYS A 1 79 ? 24.924 -6.042 -28.289 1.00 92.44 79 LYS A C 1
ATOM 606 O O . LYS A 1 79 ? 25.168 -5.070 -27.586 1.00 92.44 79 LYS A O 1
ATOM 611 N N . THR A 1 80 ? 23.964 -6.025 -29.212 1.00 91.00 80 THR A N 1
ATOM 612 C CA . THR A 1 80 ? 23.095 -4.868 -29.422 1.00 91.00 80 THR A CA 1
ATOM 613 C C . THR A 1 80 ? 21.966 -4.865 -28.396 1.00 91.00 80 THR A C 1
ATOM 615 O O . THR A 1 80 ? 21.273 -5.887 -28.277 1.00 91.00 80 THR A O 1
ATOM 618 N N . PRO A 1 81 ? 21.755 -3.744 -27.677 1.00 88.75 81 PRO A N 1
ATOM 619 C CA . PRO A 1 81 ? 20.630 -3.610 -26.768 1.00 88.75 81 PRO A CA 1
ATOM 620 C C . PRO A 1 81 ? 19.309 -3.714 -27.544 1.00 88.75 81 PRO A C 1
ATOM 622 O O . PRO A 1 81 ? 19.238 -3.295 -28.704 1.00 88.75 81 PRO A O 1
ATOM 625 N N . PRO A 1 82 ? 18.244 -4.255 -26.933 1.00 86.94 82 PRO A N 1
ATOM 626 C CA . PRO A 1 82 ? 16.926 -4.259 -27.550 1.00 86.94 82 PRO A CA 1
ATOM 627 C C . PRO A 1 82 ? 16.519 -2.839 -27.950 1.00 86.94 82 PRO A C 1
ATOM 629 O O . PRO A 1 82 ? 16.743 -1.888 -27.200 1.00 86.94 82 PRO A O 1
ATOM 632 N N . HIS A 1 83 ? 15.899 -2.692 -29.122 1.00 87.62 83 HIS A N 1
ATOM 633 C CA . HIS A 1 83 ? 15.354 -1.403 -29.533 1.00 87.62 83 HIS A CA 1
ATOM 634 C C . HIS A 1 83 ? 14.347 -0.915 -28.477 1.00 87.62 83 HIS A C 1
ATOM 636 O O . HIS A 1 83 ? 13.523 -1.724 -28.029 1.00 87.62 83 HIS A O 1
ATOM 642 N N . PRO A 1 84 ? 14.378 0.369 -28.071 1.00 86.38 84 PRO A N 1
ATOM 643 C CA . PRO A 1 84 ? 13.426 0.897 -27.108 1.00 86.38 84 PRO A CA 1
ATOM 644 C C . PRO A 1 84 ? 12.013 0.734 -27.669 1.00 86.38 84 PRO A C 1
ATOM 646 O O . PRO A 1 84 ? 11.610 1.394 -28.623 1.00 86.38 84 PRO A O 1
ATOM 649 N N . SER A 1 85 ? 11.258 -0.188 -27.084 1.00 87.19 85 SER A N 1
ATOM 650 C CA . SER A 1 85 ? 9.842 -0.364 -27.379 1.00 87.19 85 SER A CA 1
ATOM 651 C C . SER A 1 85 ? 9.029 0.246 -26.248 1.00 87.19 85 SER A C 1
ATOM 653 O O . SER A 1 85 ? 9.473 0.291 -25.099 1.00 87.19 85 SER A O 1
ATOM 655 N N . ARG A 1 86 ? 7.832 0.746 -26.565 1.00 89.56 86 ARG A N 1
ATOM 656 C CA . ARG A 1 86 ? 6.915 1.223 -25.528 1.00 89.56 86 ARG A CA 1
ATOM 657 C C . ARG A 1 86 ? 6.565 0.057 -24.608 1.00 89.56 86 ARG A C 1
ATOM 659 O O . ARG A 1 86 ? 6.061 -0.966 -25.075 1.00 89.56 86 ARG A O 1
ATOM 666 N N . THR A 1 87 ? 6.774 0.244 -23.309 1.00 89.94 87 THR A N 1
ATOM 667 C CA . THR A 1 87 ? 6.250 -0.655 -22.279 1.00 89.94 87 THR A CA 1
ATOM 668 C C . THR A 1 87 ? 4.749 -0.839 -22.499 1.00 89.94 87 THR A C 1
ATOM 670 O O . THR A 1 87 ? 4.018 0.132 -22.710 1.00 89.94 87 THR A O 1
ATOM 673 N N . ARG A 1 88 ? 4.285 -2.095 -22.514 1.00 89.44 88 ARG A N 1
ATOM 674 C CA . ARG A 1 88 ? 2.856 -2.404 -22.665 1.00 89.44 88 ARG A CA 1
ATOM 675 C C . ARG A 1 88 ? 2.072 -1.751 -21.531 1.00 89.44 88 ARG A C 1
ATOM 677 O O . ARG A 1 88 ? 2.562 -1.725 -20.410 1.00 89.44 88 ARG A O 1
ATOM 684 N N . GLN A 1 89 ? 0.848 -1.302 -21.804 1.00 90.25 89 GLN A N 1
ATOM 685 C CA . GLN A 1 89 ? 0.027 -0.594 -20.815 1.00 90.25 89 GLN A CA 1
ATOM 686 C C . GLN A 1 89 ? -0.113 -1.364 -19.491 1.00 90.25 89 GLN A C 1
ATOM 688 O O . GLN A 1 89 ? 0.075 -0.783 -18.436 1.00 90.25 89 GLN A O 1
ATOM 693 N N . HIS A 1 90 ? -0.332 -2.682 -19.532 1.00 90.19 90 HIS A N 1
ATOM 694 C CA . HIS A 1 90 ? -0.461 -3.503 -18.317 1.00 90.19 90 HIS A CA 1
ATOM 695 C C . HIS A 1 90 ? 0.835 -3.659 -17.500 1.00 90.19 90 HIS A C 1
ATOM 697 O O . HIS A 1 90 ? 0.779 -4.136 -16.374 1.00 90.19 90 HIS A O 1
ATOM 703 N N . ASN A 1 91 ? 1.993 -3.298 -18.061 1.00 88.81 91 ASN A N 1
ATOM 704 C CA . ASN A 1 91 ? 3.274 -3.274 -17.348 1.00 88.81 91 ASN A CA 1
ATOM 705 C C . ASN A 1 91 ? 3.568 -1.892 -16.743 1.00 88.81 91 ASN A C 1
ATOM 707 O O . ASN A 1 91 ? 4.596 -1.715 -16.094 1.00 88.81 91 ASN A O 1
ATOM 711 N N . ILE A 1 92 ? 2.715 -0.898 -16.999 1.00 91.50 92 ILE A N 1
ATOM 712 C CA . ILE A 1 92 ? 2.842 0.434 -16.421 1.00 91.50 92 ILE A CA 1
ATOM 713 C C . ILE A 1 92 ? 2.102 0.409 -15.086 1.00 91.50 92 ILE A C 1
ATOM 715 O O . ILE A 1 92 ? 0.897 0.176 -15.036 1.00 91.50 92 ILE A O 1
ATOM 719 N N . ILE A 1 93 ? 2.833 0.635 -13.997 1.00 88.19 93 ILE A N 1
ATOM 720 C CA . ILE A 1 93 ? 2.242 0.789 -12.668 1.00 88.19 93 ILE A CA 1
ATOM 721 C C . ILE A 1 93 ? 1.561 2.162 -12.637 1.00 88.19 93 ILE A C 1
ATOM 723 O O . ILE A 1 93 ? 2.227 3.189 -12.521 1.00 88.19 93 ILE A O 1
ATOM 727 N N . GLU A 1 94 ? 0.240 2.182 -12.809 1.00 84.94 94 GLU A N 1
ATOM 728 C CA . GLU A 1 94 ? -0.564 3.414 -12.781 1.00 84.94 94 GLU A CA 1
ATOM 729 C C . GLU A 1 94 ? -0.923 3.835 -11.348 1.00 84.94 94 GLU A C 1
ATOM 731 O O . GLU A 1 94 ? -1.028 5.024 -11.044 1.00 84.94 94 GLU A O 1
ATOM 736 N N . GLU A 1 95 ? -1.091 2.865 -10.447 1.00 84.81 95 GLU A N 1
ATOM 737 C CA . GLU A 1 95 ? -1.472 3.129 -9.066 1.00 84.81 95 GLU A CA 1
ATOM 738 C C . GLU A 1 95 ? -0.244 3.421 -8.198 1.00 84.81 95 GLU A C 1
ATOM 740 O O . GLU A 1 95 ? 0.670 2.604 -8.076 1.00 84.81 95 GLU A O 1
ATOM 745 N N . ARG A 1 96 ? -0.230 4.594 -7.556 1.00 79.25 96 ARG A N 1
ATOM 746 C CA . ARG A 1 96 ? 0.814 4.937 -6.589 1.00 79.25 96 ARG A CA 1
ATOM 747 C C . ARG A 1 96 ? 0.650 4.094 -5.328 1.00 79.25 96 ARG A C 1
ATOM 749 O O . ARG A 1 96 ? -0.407 4.089 -4.701 1.00 79.25 96 ARG A O 1
ATOM 756 N N . THR A 1 97 ? 1.730 3.438 -4.924 1.00 81.38 97 THR A N 1
ATOM 757 C CA . THR A 1 97 ? 1.857 2.831 -3.600 1.00 81.38 97 THR A CA 1
ATOM 758 C C . THR A 1 97 ? 1.886 3.930 -2.540 1.00 81.38 97 THR A C 1
ATOM 760 O O . THR A 1 97 ? 2.692 4.855 -2.636 1.00 81.38 97 THR A O 1
ATOM 763 N N . GLY A 1 98 ? 1.006 3.849 -1.542 1.00 85.81 98 GLY A N 1
ATOM 764 C CA . GLY A 1 98 ? 0.925 4.832 -0.466 1.00 85.81 98 GLY A CA 1
ATOM 765 C C . GLY A 1 98 ? -0.432 4.843 0.227 1.00 85.81 98 GLY A C 1
ATOM 766 O O . GLY A 1 98 ? -1.266 3.960 0.009 1.00 85.81 98 GLY A O 1
ATOM 767 N N . LEU A 1 99 ? -0.641 5.859 1.064 1.00 87.06 99 LEU A N 1
ATOM 768 C CA . LEU A 1 99 ? -1.909 6.085 1.751 1.00 87.06 99 LEU A CA 1
ATOM 769 C C . LEU A 1 99 ? -3.034 6.306 0.731 1.00 87.06 99 LEU A C 1
ATOM 771 O O . LEU A 1 99 ? -2.854 6.977 -0.285 1.00 87.06 99 LEU A O 1
ATOM 775 N N . LYS A 1 100 ? -4.206 5.736 1.013 1.00 86.12 100 LYS A N 1
ATOM 776 C CA . LYS A 1 100 ? -5.407 5.865 0.179 1.00 86.12 100 LYS A CA 1
ATOM 777 C C . LYS A 1 100 ? -6.566 6.414 1.003 1.00 86.12 100 LYS A C 1
ATOM 779 O O . LYS A 1 100 ? -6.590 6.298 2.227 1.00 86.12 100 LYS A O 1
ATOM 784 N N . GLY A 1 101 ? -7.552 6.979 0.310 1.00 86.50 101 GLY A N 1
ATOM 785 C CA . GLY A 1 101 ? -8.806 7.410 0.927 1.00 86.50 101 GLY A CA 1
ATOM 786 C C . GLY A 1 101 ? -8.601 8.482 2.010 1.00 86.50 101 GLY A C 1
ATOM 787 O O . GLY A 1 101 ? -7.762 9.366 1.828 1.00 86.50 101 GLY A O 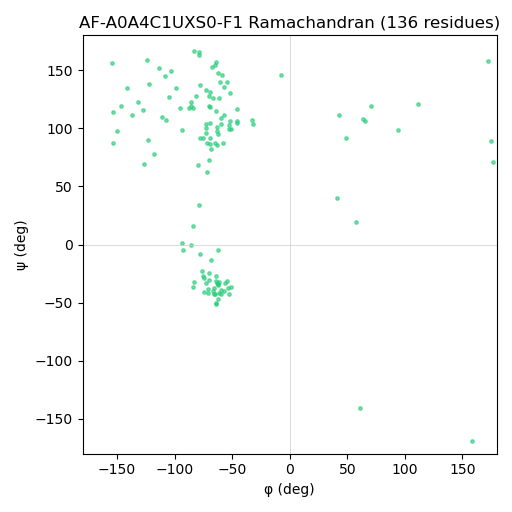1
ATOM 788 N N . PRO A 1 102 ? -9.339 8.423 3.133 1.00 86.44 102 PRO A N 1
ATOM 789 C CA . PRO A 1 102 ? -9.245 9.416 4.207 1.00 86.44 102 PRO A CA 1
ATOM 790 C C . PRO A 1 102 ? -7.829 9.579 4.770 1.00 86.44 102 PRO A C 1
ATOM 792 O O . PRO A 1 102 ? -7.427 10.698 5.084 1.00 86.44 102 PRO A O 1
ATOM 795 N N . ALA A 1 103 ? -7.041 8.498 4.803 1.00 86.94 103 ALA A N 1
ATOM 796 C CA . ALA A 1 103 ? -5.657 8.530 5.266 1.00 86.94 103 ALA A CA 1
ATOM 797 C C . ALA A 1 103 ? -4.744 9.390 4.377 1.00 86.94 103 ALA A C 1
ATOM 799 O O . ALA A 1 103 ? -3.763 9.938 4.859 1.00 86.94 103 ALA A O 1
ATOM 800 N N . LEU A 1 104 ? -5.062 9.544 3.085 1.00 86.69 104 LEU A N 1
ATOM 801 C CA . LEU A 1 104 ? -4.291 10.402 2.180 1.00 86.69 104 LEU A CA 1
ATOM 802 C C . LEU A 1 104 ? -4.562 11.895 2.422 1.00 86.69 104 LEU A C 1
ATOM 804 O O . LEU A 1 104 ? -3.722 12.735 2.119 1.00 86.69 104 LEU A O 1
ATOM 808 N N . SER A 1 105 ? -5.745 12.235 2.940 1.00 84.44 105 SER A N 1
ATOM 809 C CA . SER A 1 105 ? -6.168 13.632 3.112 1.00 84.44 105 SER A CA 1
ATOM 810 C C . SER A 1 105 ? -5.502 14.335 4.297 1.00 84.44 105 SER A C 1
ATOM 812 O O . SER A 1 105 ? -5.409 15.562 4.309 1.00 84.44 105 SER A O 1
ATOM 814 N N . LYS A 1 106 ? -5.016 13.566 5.277 1.00 82.19 106 LYS A N 1
ATOM 815 C CA . LYS A 1 106 ? -4.329 14.072 6.463 1.00 82.19 106 LYS A CA 1
ATOM 816 C C . LYS A 1 106 ? -2.841 13.756 6.336 1.00 82.19 106 LYS A C 1
ATOM 818 O O . LYS A 1 106 ? -2.439 12.604 6.447 1.00 82.19 106 LYS A O 1
ATOM 823 N N . ASN A 1 107 ? -2.034 14.784 6.078 1.00 73.81 107 ASN A N 1
ATOM 824 C CA . ASN A 1 107 ? -0.577 14.647 5.950 1.00 73.81 107 ASN A CA 1
ATOM 825 C C . ASN A 1 107 ? 0.080 14.201 7.267 1.00 73.81 107 ASN A C 1
ATOM 827 O O . ASN A 1 107 ? 1.077 13.490 7.259 1.00 73.81 107 ASN A O 1
ATOM 831 N N . GLU A 1 108 ? -0.506 14.611 8.391 1.00 82.56 108 GLU A N 1
ATOM 832 C CA . GLU A 1 108 ? -0.071 14.269 9.739 1.00 82.56 108 GLU A CA 1
ATOM 833 C C .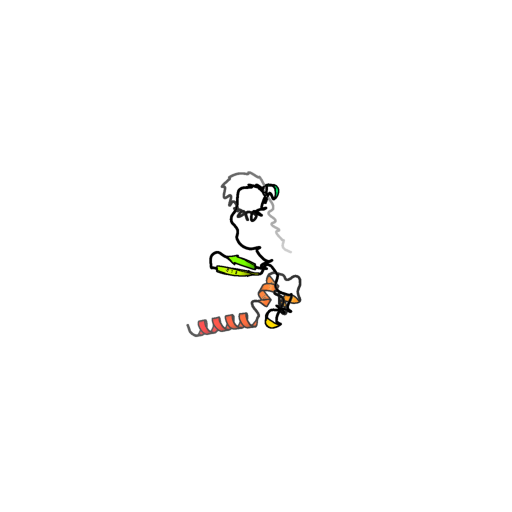 GLU A 1 108 ? -1.303 13.807 10.514 1.00 82.56 108 GLU A C 1
ATOM 835 O O . GLU A 1 108 ? -2.308 14.517 10.581 1.00 82.56 108 GLU A O 1
ATOM 840 N N . MET A 1 109 ? -1.247 12.587 11.041 1.00 87.25 109 MET A N 1
ATOM 841 C CA . MET A 1 109 ? -2.287 12.015 11.889 1.00 87.25 109 MET A CA 1
ATOM 842 C C . MET A 1 109 ? -1.670 11.635 13.218 1.00 87.25 109 MET A C 1
ATOM 844 O O . MET A 1 109 ? -0.575 11.071 13.275 1.00 87.25 109 MET A O 1
ATOM 848 N N . SER A 1 110 ? -2.393 11.917 14.294 1.00 92.19 110 SER A N 1
ATOM 849 C CA . SER A 1 110 ? -2.049 11.347 15.586 1.00 92.19 110 SER A CA 1
ATOM 850 C C . SER A 1 110 ? -2.204 9.816 15.548 1.00 92.19 110 SER A C 1
ATOM 852 O O . SER A 1 110 ? -2.976 9.277 14.740 1.00 92.19 110 SER A O 1
ATOM 854 N N . PRO A 1 111 ? -1.510 9.076 16.432 1.00 92.94 111 PRO A N 1
ATOM 855 C CA . PRO A 1 111 ? -1.689 7.631 16.532 1.00 92.94 111 PRO A CA 1
ATOM 856 C C . PRO A 1 111 ? -3.157 7.232 16.729 1.00 92.94 111 PRO A C 1
ATOM 858 O O . PRO A 1 111 ? -3.609 6.261 16.133 1.00 92.94 111 PRO A O 1
ATOM 861 N N . VAL A 1 112 ? -3.916 8.011 17.507 1.00 92.75 112 VAL A N 1
ATOM 862 C CA . VAL A 1 112 ? -5.340 7.758 17.779 1.00 92.75 112 VAL A CA 1
ATOM 863 C C . VAL A 1 112 ? -6.174 7.851 16.502 1.00 92.75 112 VAL A C 1
ATOM 865 O O . VAL A 1 112 ? -6.876 6.903 16.172 1.00 92.75 112 VAL A O 1
ATOM 868 N N . GLU A 1 113 ? -6.030 8.927 15.726 1.00 91.50 113 GLU A N 1
ATOM 869 C CA . GLU A 1 113 ? -6.755 9.086 14.455 1.00 91.50 113 GLU A CA 1
ATOM 870 C C . GLU A 1 113 ? -6.406 7.984 13.445 1.00 91.50 113 GLU A C 1
ATOM 872 O O . GLU A 1 113 ? -7.246 7.560 12.655 1.00 91.50 113 GLU A O 1
ATOM 877 N N . THR A 1 114 ? -5.165 7.492 13.477 1.00 92.00 114 THR A N 1
ATOM 878 C CA . THR A 1 114 ? -4.748 6.361 12.636 1.00 92.00 114 THR A CA 1
ATOM 879 C C . THR A 1 114 ? -5.498 5.087 13.024 1.00 92.00 114 THR A C 1
ATOM 881 O O . THR A 1 114 ? -5.971 4.358 12.152 1.00 92.00 114 THR A O 1
ATOM 884 N N . TRP A 1 115 ? -5.651 4.829 14.326 1.00 93.88 115 TRP A N 1
ATOM 885 C CA . TRP A 1 115 ? -6.422 3.691 14.823 1.00 93.88 115 TRP A CA 1
ATOM 886 C C . TRP A 1 115 ? -7.909 3.802 14.500 1.00 93.88 115 TRP A C 1
ATOM 888 O O . TRP A 1 115 ? -8.504 2.795 14.136 1.00 93.88 115 TRP A O 1
ATOM 898 N N . GLU A 1 116 ? -8.494 4.998 14.553 1.00 93.31 116 GLU A N 1
ATOM 899 C CA . GLU A 1 116 ? -9.899 5.229 14.181 1.00 93.31 116 GLU A CA 1
ATOM 900 C C . GLU A 1 116 ? -10.178 4.909 12.702 1.00 93.31 116 GLU A C 1
ATOM 902 O O . GLU A 1 116 ? -11.243 4.394 12.362 1.00 93.31 116 GLU A O 1
ATOM 907 N N . LEU A 1 117 ? -9.210 5.150 11.809 1.00 91.81 117 LEU A N 1
ATOM 908 C CA . LEU A 1 117 ? -9.327 4.767 10.397 1.00 91.81 117 LEU A CA 1
ATOM 909 C C . LEU A 1 117 ? -9.256 3.251 10.176 1.00 91.81 117 LEU A C 1
ATOM 911 O O . LEU A 1 117 ? -9.841 2.746 9.217 1.00 91.81 117 LEU A O 1
ATOM 915 N N . LEU A 1 118 ? -8.519 2.533 11.027 1.00 92.75 118 LEU A N 1
ATOM 916 C CA . LEU A 1 118 ? -8.374 1.076 10.955 1.00 92.75 118 LEU A CA 1
ATOM 917 C C . LEU A 1 118 ? -9.532 0.343 11.647 1.00 92.75 118 LEU A C 1
ATOM 919 O O . LEU A 1 118 ? -9.964 -0.711 11.183 1.00 92.75 118 LEU A O 1
ATOM 923 N N . LEU A 1 119 ? -10.020 0.894 12.757 1.00 93.69 119 LEU A N 1
ATOM 924 C CA . LEU A 1 119 ? -11.079 0.356 13.604 1.00 93.69 119 LEU A CA 1
ATOM 925 C C . LEU A 1 119 ? -12.258 1.324 13.615 1.00 93.69 119 LEU A C 1
ATOM 927 O O . LEU A 1 119 ? -12.466 2.072 14.566 1.00 93.69 119 LEU A O 1
ATOM 931 N N . THR A 1 120 ? -13.040 1.289 12.542 1.00 94.75 120 THR A N 1
ATOM 932 C CA . THR A 1 120 ? -14.231 2.130 12.409 1.00 94.75 120 THR A CA 1
ATOM 933 C C . THR A 1 120 ? -15.294 1.768 13.447 1.00 94.75 120 THR A C 1
ATOM 935 O O . THR A 1 120 ? -15.406 0.603 13.842 1.00 94.75 120 THR A O 1
ATOM 938 N N . ASP A 1 121 ? -16.154 2.725 13.798 1.00 94.56 121 ASP A N 1
ATOM 939 C CA . ASP A 1 121 ? -17.261 2.525 14.744 1.00 94.56 121 ASP A CA 1
ATOM 940 C C . ASP A 1 121 ? -18.130 1.306 14.411 1.00 94.56 121 ASP A C 1
ATOM 942 O O . ASP A 1 121 ? -18.525 0.572 15.313 1.00 94.56 121 ASP A O 1
ATOM 946 N N . ASP A 1 122 ? -18.361 1.023 13.127 1.00 95.25 122 ASP A N 1
ATOM 947 C CA . ASP A 1 122 ? -19.117 -0.152 12.676 1.00 95.25 122 ASP A CA 1
ATOM 948 C C . ASP A 1 122 ? -18.474 -1.475 13.134 1.00 95.25 122 ASP A C 1
ATOM 950 O O . ASP A 1 122 ? -19.163 -2.408 13.549 1.00 95.25 122 ASP A O 1
ATOM 954 N N . ILE A 1 123 ? -17.138 -1.554 13.105 1.00 95.25 123 ILE A N 1
ATOM 955 C CA . ILE A 1 123 ? -16.373 -2.723 13.560 1.00 95.25 123 ILE A CA 1
ATOM 956 C C . ILE A 1 123 ? -16.457 -2.823 15.084 1.00 95.25 123 ILE A C 1
ATOM 958 O O . ILE A 1 123 ? -16.664 -3.912 15.621 1.00 95.25 123 ILE A O 1
ATOM 962 N N . ILE A 1 124 ? -16.343 -1.695 15.790 1.00 94.88 124 ILE A N 1
ATOM 963 C CA . ILE A 1 124 ? -16.458 -1.645 17.253 1.00 94.88 124 ILE A CA 1
ATOM 964 C C . ILE A 1 124 ? -17.857 -2.098 17.691 1.00 94.88 124 ILE A C 1
ATOM 966 O O . ILE A 1 124 ? -17.985 -2.954 18.567 1.00 94.88 124 ILE A O 1
ATOM 970 N N . GLN A 1 125 ? -18.909 -1.589 17.049 1.00 94.12 125 GLN A N 1
ATOM 971 C CA . GLN A 1 125 ? -20.293 -1.983 17.309 1.00 94.12 125 GLN A CA 1
ATOM 972 C C . GLN A 1 125 ? -20.522 -3.464 17.015 1.00 94.12 125 GLN A C 1
ATOM 974 O O . GLN A 1 125 ? -21.156 -4.150 17.817 1.00 94.12 125 GLN A O 1
ATOM 979 N N . LEU A 1 126 ? -19.961 -3.981 15.918 1.00 94.50 126 LEU A N 1
ATOM 980 C CA . LEU A 1 126 ? -20.022 -5.404 15.602 1.00 94.50 126 LEU A CA 1
ATOM 981 C C . LEU A 1 126 ? -19.378 -6.252 16.706 1.00 94.50 126 LEU A C 1
ATOM 983 O O . LEU A 1 126 ? -19.947 -7.269 17.093 1.00 94.50 126 LEU A O 1
ATOM 987 N N . ILE A 1 127 ? -18.229 -5.835 17.243 1.00 93.06 127 ILE A N 1
ATOM 988 C CA . ILE A 1 127 ? -17.546 -6.538 18.340 1.00 93.06 127 ILE A CA 1
ATOM 989 C C . ILE A 1 127 ? -18.373 -6.494 19.631 1.00 93.06 127 ILE A C 1
ATOM 991 O O . ILE A 1 127 ? -18.480 -7.510 20.319 1.00 93.06 127 ILE A O 1
ATOM 995 N N . ILE A 1 128 ? -18.974 -5.350 19.965 1.00 92.19 128 ILE A N 1
ATOM 996 C CA . ILE A 1 128 ? -19.824 -5.205 21.157 1.00 92.19 128 ILE A CA 1
ATOM 997 C C . ILE A 1 128 ? -21.054 -6.102 21.035 1.00 92.19 128 ILE A C 1
ATOM 999 O O . ILE A 1 128 ? -21.289 -6.944 21.900 1.00 92.19 128 ILE A O 1
ATOM 1003 N N . PHE A 1 129 ? -21.773 -6.009 19.915 1.00 91.19 129 PHE A N 1
ATOM 1004 C CA . PHE A 1 129 ? -22.910 -6.879 19.635 1.00 91.19 129 PHE A CA 1
ATOM 1005 C C . PHE A 1 129 ? -22.501 -8.357 19.670 1.00 91.19 129 PHE A C 1
ATOM 1007 O O . PHE A 1 129 ? -23.216 -9.199 20.219 1.00 91.19 129 PHE A O 1
ATOM 1014 N N . ALA A 1 130 ? -21.312 -8.672 19.139 1.00 83.19 130 ALA A N 1
ATOM 1015 C CA . ALA A 1 130 ? -20.754 -10.015 19.164 1.00 83.19 130 ALA A CA 1
ATOM 1016 C C . ALA A 1 130 ? -20.500 -10.536 20.598 1.00 83.19 130 ALA A C 1
ATOM 1018 O O . ALA A 1 130 ? -20.619 -11.721 20.908 1.00 83.19 130 ALA A O 1
ATOM 1019 N N . LYS A 1 131 ? -20.110 -9.647 21.502 1.00 79.00 131 LYS A N 1
ATOM 1020 C CA . LYS A 1 131 ? -19.873 -9.986 22.900 1.00 79.00 131 LYS A CA 1
ATOM 1021 C C . LYS A 1 131 ? -21.188 -10.203 23.649 1.00 79.00 131 LYS A C 1
ATOM 1023 O O . LYS A 1 131 ? -21.296 -11.165 24.410 1.00 79.00 131 LYS A O 1
ATOM 1028 N N . ASP A 1 132 ? -22.186 -9.366 23.389 1.00 73.62 132 ASP A N 1
ATOM 1029 C CA . ASP A 1 132 ? -23.477 -9.414 24.074 1.00 73.62 132 ASP A CA 1
ATOM 1030 C C . ASP A 1 132 ? -24.260 -10.692 23.744 1.00 73.62 132 ASP A C 1
ATOM 1032 O O . ASP A 1 132 ? -24.790 -11.329 24.655 1.00 73.62 132 ASP A O 1
ATOM 1036 N N . TRP A 1 133 ? -24.259 -11.164 22.487 1.00 64.69 133 TRP A N 1
ATOM 1037 C CA . TRP A 1 133 ? -24.918 -12.444 22.165 1.00 64.69 133 TRP A CA 1
ATOM 1038 C C . TRP A 1 133 ? -24.276 -13.636 22.880 1.00 64.69 133 TRP A C 1
ATOM 1040 O O . TRP A 1 133 ? -24.972 -14.583 23.243 1.00 64.69 133 TRP A O 1
ATOM 1050 N N . LYS A 1 134 ? -22.958 -13.598 23.110 1.00 67.56 134 LYS A N 1
ATOM 1051 C CA . LYS A 1 134 ? -22.244 -14.679 23.796 1.00 67.56 134 LYS A CA 1
ATOM 1052 C C . LYS A 1 134 ? -22.561 -14.708 25.292 1.00 67.56 134 LYS A C 1
ATOM 1054 O O . LYS A 1 134 ? -22.632 -15.787 25.872 1.00 67.56 134 LYS A O 1
ATOM 1059 N N . ILE A 1 135 ? -22.793 -13.544 25.897 1.00 61.91 135 ILE A N 1
ATOM 1060 C CA . ILE A 1 135 ? -23.225 -13.428 27.297 1.00 61.91 135 ILE A CA 1
ATOM 1061 C C . ILE A 1 135 ? -24.678 -13.893 27.456 1.00 61.91 135 ILE A C 1
ATOM 1063 O O . ILE A 1 135 ? -24.987 -14.565 2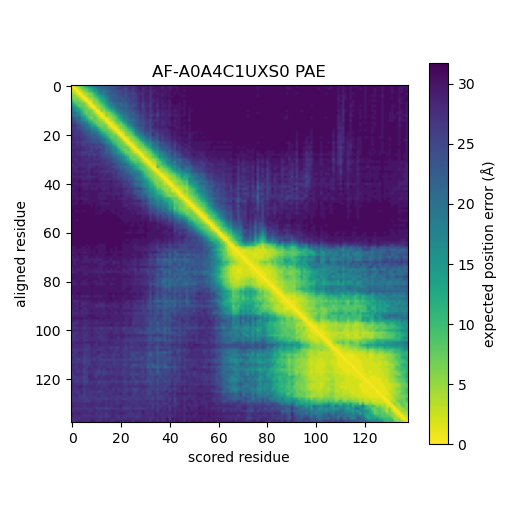8.427 1.00 61.91 135 ILE A O 1
ATOM 1067 N N . ILE A 1 136 ? -25.560 -13.595 26.497 1.00 59.66 136 ILE A N 1
ATOM 1068 C CA . ILE A 1 136 ? -26.987 -13.965 26.573 1.00 59.66 136 ILE A CA 1
ATOM 1069 C C . ILE A 1 136 ? -27.215 -15.485 26.430 1.00 59.66 136 ILE A C 1
ATOM 1071 O O . ILE A 1 136 ? -28.226 -16.000 26.904 1.00 59.66 136 ILE A O 1
ATOM 1075 N N . LEU A 1 137 ? -26.299 -16.216 25.785 1.00 57.50 137 LEU A N 1
ATOM 1076 C CA . LEU A 1 137 ? -26.399 -17.670 25.582 1.00 57.50 137 LEU A CA 1
ATOM 1077 C C . LEU A 1 137 ? -25.692 -18.521 26.655 1.00 57.50 137 LEU A C 1
ATOM 1079 O O . LEU A 1 137 ? -25.696 -19.747 26.524 1.00 57.50 137 LEU A O 1
ATOM 1083 N N . THR A 1 138 ? -25.077 -17.905 27.670 1.00 50.97 138 THR A N 1
ATOM 1084 C CA . THR A 1 138 ? -24.398 -18.607 28.777 1.00 50.97 138 THR A CA 1
ATOM 1085 C C . THR A 1 138 ? -25.194 -18.453 30.065 1.00 50.97 138 THR A C 1
ATOM 1087 O O . THR A 1 138 ? -25.331 -19.465 30.787 1.00 50.97 138 THR A O 1
#

Organism: Eumeta variegata (NCBI:txid151549)

pLDDT: mean 71.71, std 18.5, range [36.97, 95.25]

Mean predicted aligned error: 22.11 Å